Protein AF-A0A350DB63-F1 (afdb_monomer_lite)

Structure (mmCIF, N/CA/C/O backbone):
data_AF-A0A350DB63-F1
#
_entry.id   AF-A0A350DB63-F1
#
loop_
_atom_site.group_PDB
_atom_site.id
_atom_site.type_symbol
_atom_site.label_atom_id
_atom_site.label_alt_id
_atom_site.label_comp_id
_atom_site.label_asym_id
_atom_site.label_entity_id
_atom_site.label_seq_id
_atom_site.pdbx_PDB_ins_code
_atom_site.Cartn_x
_atom_site.Cartn_y
_atom_site.Cartn_z
_atom_site.occupancy
_atom_site.B_iso_or_equiv
_atom_site.auth_seq_id
_atom_site.auth_comp_id
_atom_site.auth_asym_id
_atom_site.auth_atom_id
_atom_site.pdbx_PDB_model_num
ATOM 1 N N . ARG A 1 1 ? 11.029 12.146 -9.394 1.00 52.62 1 ARG A N 1
ATOM 2 C CA . ARG A 1 1 ? 10.539 10.848 -9.921 1.00 52.62 1 ARG A CA 1
ATOM 3 C C . ARG A 1 1 ? 10.254 9.969 -8.715 1.00 52.62 1 ARG A C 1
ATOM 5 O O . ARG A 1 1 ? 11.184 9.768 -7.951 1.00 52.62 1 ARG A O 1
ATOM 12 N N . SER A 1 2 ? 9.018 9.499 -8.543 1.00 65.75 2 SER A N 1
ATOM 13 C CA . SER A 1 2 ? 8.597 8.727 -7.362 1.00 65.75 2 SER A CA 1
ATOM 14 C C . SER A 1 2 ? 7.831 7.480 -7.809 1.00 65.75 2 SER A C 1
ATOM 16 O O . SER A 1 2 ? 6.634 7.375 -7.588 1.00 65.75 2 SER A O 1
ATOM 18 N N . LEU A 1 3 ? 8.513 6.583 -8.528 1.00 83.88 3 LEU A N 1
ATOM 19 C CA . LEU A 1 3 ? 7.968 5.273 -8.931 1.00 83.88 3 LEU A CA 1
ATOM 20 C C . LEU A 1 3 ? 8.257 4.179 -7.887 1.00 83.88 3 LEU A C 1
ATOM 22 O O . LEU A 1 3 ? 8.023 3.009 -8.154 1.00 83.88 3 LEU A O 1
ATOM 26 N N . ASP A 1 4 ? 8.807 4.574 -6.736 1.00 89.38 4 ASP A N 1
ATOM 27 C CA . ASP A 1 4 ? 9.251 3.693 -5.649 1.00 89.38 4 ASP A CA 1
ATOM 28 C C . ASP A 1 4 ? 10.093 2.498 -6.122 1.00 89.38 4 ASP A C 1
ATOM 30 O O . ASP A 1 4 ? 9.972 1.382 -5.634 1.00 89.38 4 ASP A O 1
ATOM 34 N N . LEU A 1 5 ? 10.939 2.743 -7.127 1.00 90.25 5 LEU A N 1
ATOM 35 C CA . LEU A 1 5 ? 11.864 1.740 -7.633 1.00 90.25 5 LEU A CA 1
ATOM 36 C C . LEU A 1 5 ? 12.975 1.517 -6.617 1.00 90.25 5 LEU A C 1
ATOM 38 O O . LEU A 1 5 ? 13.584 2.464 -6.106 1.00 90.25 5 LEU A O 1
ATOM 42 N N . SER A 1 6 ? 13.294 0.253 -6.400 1.00 89.25 6 SER A N 1
ATOM 43 C CA . SER A 1 6 ? 14.424 -0.149 -5.589 1.00 89.25 6 SER A CA 1
ATOM 44 C C . SER A 1 6 ? 15.750 0.291 -6.228 1.00 89.25 6 SER A C 1
ATOM 46 O O . SER A 1 6 ? 15.881 0.493 -7.441 1.00 89.25 6 SER A O 1
ATOM 48 N N . LEU A 1 7 ? 16.795 0.424 -5.406 1.00 91.12 7 LEU A N 1
ATOM 49 C CA . LEU A 1 7 ? 18.133 0.765 -5.898 1.00 91.12 7 LEU A CA 1
ATOM 50 C C . LEU A 1 7 ? 18.657 -0.218 -6.976 1.00 91.12 7 LEU A C 1
ATOM 52 O O . LEU A 1 7 ? 19.277 0.255 -7.933 1.00 91.12 7 LEU A O 1
ATOM 56 N N . PRO A 1 8 ? 18.425 -1.546 -6.884 1.00 88.94 8 PRO A N 1
ATOM 57 C CA . PRO A 1 8 ? 18.724 -2.484 -7.968 1.00 88.94 8 PRO A CA 1
ATOM 58 C C . PRO A 1 8 ? 18.027 -2.157 -9.296 1.00 88.94 8 PRO A C 1
ATOM 60 O O . PRO A 1 8 ? 18.690 -2.139 -10.332 1.00 88.94 8 PRO A O 1
ATOM 63 N N . GLU A 1 9 ? 16.734 -1.835 -9.279 1.00 90.00 9 GLU A N 1
ATOM 64 C CA . GLU A 1 9 ? 15.962 -1.521 -10.492 1.00 90.00 9 GLU A CA 1
ATOM 65 C C . GLU A 1 9 ? 16.439 -0.221 -11.138 1.00 90.00 9 GLU A C 1
ATOM 67 O O . GLU A 1 9 ? 16.624 -0.149 -12.354 1.00 90.00 9 GLU A O 1
ATOM 72 N N . ILE A 1 10 ? 16.755 0.792 -10.324 1.00 91.38 10 ILE A N 1
ATOM 73 C CA . ILE A 1 10 ? 17.368 2.035 -10.808 1.00 91.38 10 ILE A CA 1
ATOM 74 C C . ILE A 1 10 ? 18.715 1.742 -11.486 1.00 91.38 10 ILE A C 1
ATOM 76 O O . ILE A 1 10 ? 18.991 2.271 -12.564 1.00 91.38 10 ILE A O 1
ATOM 80 N N . ARG A 1 11 ? 19.559 0.886 -10.892 1.00 90.06 11 ARG A N 1
ATOM 81 C CA . ARG A 1 11 ? 20.845 0.489 -11.495 1.00 90.06 11 ARG A CA 1
ATOM 82 C C . ARG A 1 11 ? 2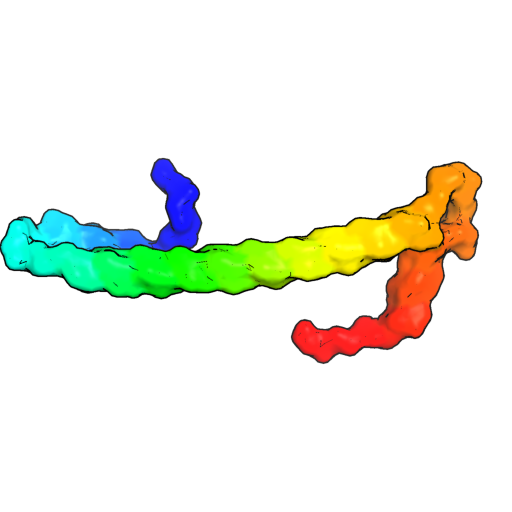0.647 -0.248 -12.819 1.00 90.06 11 ARG A C 1
ATOM 84 O O . ARG A 1 11 ? 21.376 0.034 -13.768 1.00 90.06 11 ARG A O 1
ATOM 91 N N . GLN A 1 12 ? 19.661 -1.139 -12.899 1.00 87.25 12 GLN A N 1
ATOM 92 C CA . GLN A 1 12 ? 19.329 -1.863 -14.126 1.00 87.25 12 GLN A CA 1
ATOM 93 C C . GLN A 1 12 ? 18.887 -0.907 -15.243 1.00 87.25 12 GLN A C 1
ATOM 95 O O . GLN A 1 12 ? 19.402 -0.992 -16.358 1.00 87.25 12 GLN A O 1
ATOM 100 N N . LEU A 1 13 ? 18.015 0.062 -14.942 1.00 89.56 13 LEU A N 1
ATOM 101 C CA . LEU A 1 13 ? 17.603 1.089 -15.908 1.00 89.56 13 LEU A CA 1
ATOM 102 C C . LEU A 1 13 ? 18.785 1.927 -16.401 1.00 89.56 13 LEU A C 1
ATOM 104 O O . LEU A 1 13 ? 18.903 2.189 -17.596 1.00 89.56 13 LEU A O 1
ATOM 108 N N . LEU A 1 14 ? 19.680 2.334 -15.496 1.00 89.88 14 LEU A N 1
ATOM 109 C CA . LEU A 1 14 ? 20.874 3.098 -15.861 1.00 89.88 14 LEU A CA 1
ATOM 110 C C . LEU A 1 14 ? 21.821 2.299 -16.767 1.00 89.88 14 LEU A C 1
ATOM 112 O O . LEU A 1 14 ? 22.435 2.889 -17.655 1.00 89.88 14 LEU A O 1
ATOM 116 N N . ALA A 1 15 ? 21.943 0.984 -16.561 1.00 87.69 15 ALA A N 1
ATOM 117 C CA . ALA A 1 15 ? 22.756 0.111 -17.404 1.00 87.69 15 ALA A CA 1
ATOM 118 C C . ALA A 1 15 ? 22.160 -0.043 -18.813 1.00 87.69 15 ALA A C 1
ATOM 120 O O . ALA A 1 15 ? 22.874 0.122 -19.802 1.00 87.69 15 ALA A O 1
ATOM 121 N N . LEU A 1 16 ? 20.848 -0.279 -18.910 1.00 84.50 16 LEU A N 1
ATOM 122 C CA . LEU A 1 16 ? 20.145 -0.414 -20.191 1.00 84.50 16 LEU A CA 1
ATOM 123 C C . LEU A 1 16 ? 20.159 0.897 -20.987 1.00 84.50 16 LEU A C 1
ATOM 125 O O . LEU A 1 16 ? 20.414 0.888 -22.187 1.00 84.50 16 LEU A O 1
ATOM 129 N N . ASN A 1 17 ? 20.021 2.041 -20.312 1.00 86.94 17 ASN A N 1
ATOM 130 C CA . ASN A 1 17 ? 20.091 3.361 -20.945 1.00 86.94 17 ASN A CA 1
ATOM 131 C C . ASN A 1 17 ? 21.461 3.673 -21.583 1.00 86.94 17 ASN A C 1
ATOM 133 O O . ASN A 1 17 ? 21.567 4.562 -22.423 1.00 86.94 17 ASN A O 1
ATOM 137 N N . ARG A 1 18 ? 22.527 2.959 -21.198 1.00 87.56 18 ARG A N 1
ATOM 138 C CA . ARG A 1 18 ? 23.858 3.086 -21.818 1.00 87.56 18 ARG A CA 1
ATOM 139 C C . ARG A 1 18 ? 24.015 2.242 -23.089 1.00 87.56 18 ARG A C 1
ATOM 141 O O . ARG A 1 18 ? 25.067 2.311 -23.714 1.00 87.56 18 ARG A O 1
ATOM 148 N N . SER A 1 19 ? 22.995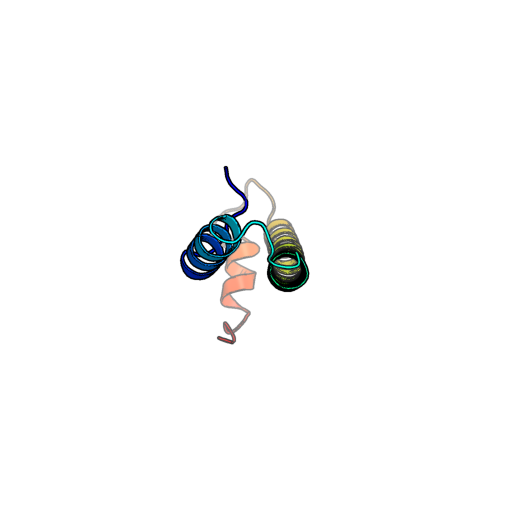 1.472 -23.474 1.00 83.38 19 SER A N 1
ATOM 149 C CA . SER A 1 19 ? 23.029 0.537 -24.604 1.00 83.38 19 SER A CA 1
ATOM 150 C C . SER A 1 19 ? 21.921 0.856 -25.619 1.00 83.38 19 SER A C 1
ATOM 152 O O . SER A 1 19 ? 20.877 0.211 -25.605 1.00 83.38 19 SER A O 1
ATOM 154 N N . PRO A 1 20 ? 22.120 1.824 -26.532 1.00 75.31 20 PRO A N 1
ATOM 155 C CA . PRO A 1 20 ? 21.073 2.283 -27.455 1.00 75.31 20 PRO A CA 1
ATOM 156 C C . PRO A 1 20 ? 20.606 1.238 -28.486 1.00 75.31 20 PRO A C 1
ATOM 158 O O . PRO A 1 20 ? 19.587 1.448 -29.132 1.00 75.31 20 PRO A O 1
ATOM 161 N N . GLY A 1 21 ? 21.329 0.122 -28.645 1.00 81.00 21 GLY A N 1
ATOM 162 C CA . GLY A 1 21 ? 20.920 -1.018 -29.477 1.00 81.00 21 GLY A CA 1
ATOM 163 C C . GLY A 1 21 ? 20.277 -2.175 -28.702 1.00 81.00 21 GLY A C 1
ATOM 164 O O . GLY A 1 21 ? 19.989 -3.210 -29.298 1.00 81.00 21 GLY A O 1
ATOM 165 N N . ALA A 1 22 ? 20.104 -2.047 -27.383 1.00 79.62 22 ALA A N 1
ATOM 166 C CA . ALA A 1 22 ? 19.460 -3.076 -26.577 1.00 79.62 22 ALA A CA 1
ATOM 167 C C . ALA A 1 22 ? 17.944 -3.072 -26.806 1.00 79.62 22 ALA A C 1
ATOM 169 O O . ALA A 1 22 ? 17.320 -2.015 -26.910 1.00 79.62 22 ALA A O 1
ATOM 170 N N . GLN A 1 23 ? 17.350 -4.263 -26.835 1.00 81.31 23 GLN A N 1
ATOM 171 C CA . GLN A 1 23 ? 15.898 -4.399 -26.866 1.00 81.31 23 GLN A CA 1
ATOM 172 C C . GLN A 1 23 ? 15.296 -3.974 -25.524 1.00 81.31 23 GLN A C 1
ATOM 174 O O . GLN A 1 23 ? 15.866 -4.224 -24.460 1.00 81.31 23 GLN A O 1
ATOM 179 N N . CYS A 1 24 ? 14.117 -3.352 -25.562 1.00 87.31 24 CYS A N 1
ATOM 180 C CA . CYS A 1 24 ? 13.432 -2.873 -24.360 1.00 87.31 24 CYS A CA 1
ATOM 181 C C . CYS A 1 24 ? 12.818 -3.996 -23.508 1.00 87.31 24 CYS A C 1
ATOM 183 O O . CYS A 1 24 ? 12.321 -3.722 -22.418 1.00 87.31 24 CYS A O 1
ATOM 185 N N . ASP A 1 25 ? 12.894 -5.252 -23.950 1.00 90.00 25 ASP A N 1
ATOM 186 C CA . ASP A 1 25 ? 12.283 -6.402 -23.278 1.00 90.00 25 ASP A CA 1
ATOM 187 C C . ASP A 1 25 ? 12.741 -6.567 -21.821 1.00 90.00 25 ASP A C 1
ATOM 189 O O . ASP A 1 25 ? 11.945 -6.943 -20.961 1.00 90.00 25 ASP A O 1
ATOM 193 N N . ASP A 1 26 ? 14.006 -6.260 -21.513 1.00 85.19 26 ASP A N 1
ATOM 194 C CA . ASP A 1 26 ? 14.520 -6.304 -20.138 1.00 85.19 26 ASP A CA 1
ATOM 195 C C . ASP A 1 26 ? 13.948 -5.192 -19.254 1.00 85.19 26 ASP A C 1
ATOM 197 O O . ASP A 1 26 ? 13.717 -5.414 -18.063 1.00 85.19 26 ASP A O 1
ATOM 201 N N . VAL A 1 27 ? 13.698 -4.010 -19.829 1.00 89.12 27 VAL A N 1
ATOM 202 C CA . VAL A 1 27 ? 13.016 -2.914 -19.129 1.00 89.12 27 VAL A CA 1
ATOM 203 C C . VAL A 1 27 ? 11.569 -3.309 -18.863 1.00 89.12 27 VAL A C 1
ATOM 205 O O . VAL A 1 27 ? 11.115 -3.179 -17.731 1.00 89.12 27 VAL A O 1
ATOM 208 N N . ASN A 1 28 ? 10.879 -3.839 -19.876 1.00 92.25 28 ASN A N 1
ATOM 209 C CA . ASN A 1 28 ? 9.477 -4.245 -19.777 1.00 92.25 28 ASN A CA 1
ATOM 210 C C . ASN A 1 28 ? 9.295 -5.318 -18.701 1.00 92.25 28 ASN A C 1
ATOM 212 O O . ASN A 1 28 ? 8.550 -5.102 -17.755 1.00 92.25 28 ASN A O 1
ATOM 216 N N . ARG A 1 29 ? 10.088 -6.399 -18.741 1.00 92.81 29 ARG A N 1
ATOM 217 C CA . ARG A 1 29 ? 10.040 -7.457 -17.716 1.00 92.81 29 ARG A CA 1
ATOM 218 C C . ARG A 1 29 ? 10.311 -6.951 -16.303 1.00 92.81 29 ARG A C 1
ATOM 220 O O . ARG A 1 29 ? 9.821 -7.532 -15.340 1.00 92.81 29 ARG A O 1
ATOM 227 N N . MET A 1 30 ? 11.168 -5.943 -16.152 1.00 91.62 30 MET A N 1
ATOM 228 C CA . MET A 1 30 ? 11.435 -5.352 -14.843 1.00 91.62 30 MET A CA 1
ATOM 229 C C . MET A 1 30 ? 10.243 -4.513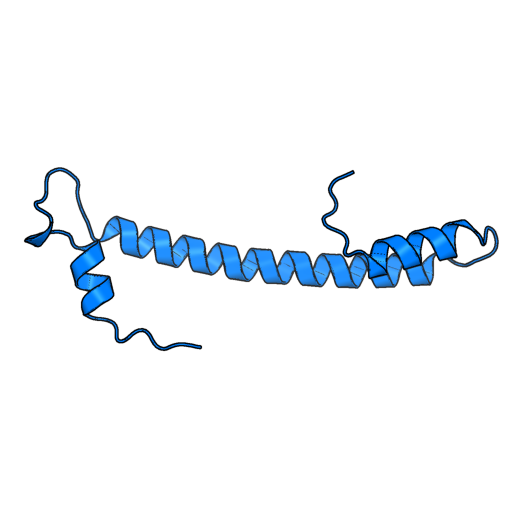 -14.369 1.00 91.62 30 MET A C 1
ATOM 231 O O . MET A 1 30 ? 9.822 -4.667 -13.226 1.00 91.62 30 MET A O 1
ATOM 235 N N . MET A 1 31 ? 9.651 -3.709 -15.256 1.00 93.44 31 MET A N 1
ATOM 236 C CA . MET A 1 31 ? 8.433 -2.953 -14.955 1.00 93.44 31 MET A CA 1
ATOM 237 C C . MET A 1 31 ? 7.256 -3.867 -14.613 1.00 93.44 31 MET A C 1
ATOM 239 O O . MET A 1 31 ? 6.586 -3.602 -13.622 1.00 93.44 31 MET A O 1
ATOM 243 N N . ASP A 1 32 ? 7.041 -4.950 -15.362 1.00 95.75 32 ASP A N 1
ATOM 244 C CA . ASP A 1 32 ? 5.956 -5.906 -15.109 1.00 95.75 32 ASP A CA 1
ATOM 245 C C . ASP A 1 32 ? 6.061 -6.493 -13.695 1.00 95.75 32 ASP A C 1
ATOM 247 O O . ASP A 1 32 ? 5.100 -6.463 -12.931 1.00 95.75 32 ASP A O 1
ATOM 251 N N . ARG A 1 33 ? 7.264 -6.923 -13.288 1.00 94.62 33 ARG A N 1
ATOM 252 C CA . ARG A 1 33 ? 7.503 -7.430 -11.926 1.00 94.62 33 ARG A CA 1
ATOM 253 C C . ARG A 1 33 ? 7.266 -6.373 -10.851 1.00 94.62 33 ARG A C 1
ATOM 255 O O . ARG A 1 33 ? 6.728 -6.695 -9.796 1.00 94.62 33 ARG A O 1
ATOM 262 N N . HIS A 1 34 ? 7.685 -5.129 -11.084 1.00 95.75 34 HIS A N 1
ATOM 263 C CA . HIS A 1 34 ? 7.451 -4.048 -10.123 1.00 95.75 34 HIS A CA 1
ATOM 264 C C . HIS A 1 34 ? 5.959 -3.729 -9.995 1.00 95.75 34 HIS A C 1
ATOM 266 O O . HIS A 1 34 ? 5.457 -3.530 -8.891 1.00 95.75 34 HIS A O 1
ATOM 272 N N . ILE A 1 35 ? 5.224 -3.743 -11.111 1.00 96.44 35 ILE A N 1
ATOM 273 C CA . ILE A 1 35 ? 3.766 -3.575 -11.122 1.00 96.44 35 ILE A CA 1
ATOM 274 C C . ILE A 1 35 ? 3.101 -4.685 -10.302 1.00 96.44 35 ILE A C 1
ATOM 276 O O . ILE A 1 35 ? 2.325 -4.368 -9.403 1.00 96.44 35 ILE A O 1
ATOM 280 N N . GLU A 1 36 ? 3.461 -5.952 -10.522 1.00 97.56 36 GLU A N 1
ATOM 281 C CA . GLU A 1 36 ? 2.937 -7.087 -9.745 1.00 97.56 36 GLU A CA 1
ATOM 282 C C . GLU A 1 36 ? 3.175 -6.915 -8.232 1.00 97.56 36 GLU A C 1
ATOM 284 O O . GLU A 1 36 ? 2.287 -7.172 -7.416 1.00 97.56 36 GLU A O 1
ATOM 289 N N . GLN A 1 37 ? 4.358 -6.432 -7.834 1.00 95.81 37 GLN A N 1
ATOM 290 C CA . GLN A 1 37 ? 4.676 -6.163 -6.427 1.00 95.81 37 GLN A CA 1
ATOM 291 C C . GLN A 1 37 ? 3.823 -5.032 -5.842 1.00 95.81 37 GLN A C 1
ATOM 293 O O . GLN A 1 37 ? 3.311 -5.148 -4.723 1.00 95.81 37 GLN A O 1
ATOM 298 N N . VAL A 1 38 ? 3.650 -3.941 -6.590 1.00 96.81 38 VAL A N 1
ATOM 299 C CA . VAL A 1 38 ? 2.798 -2.817 -6.182 1.00 96.81 38 VAL A CA 1
ATOM 300 C C . VAL A 1 38 ? 1.343 -3.270 -6.049 1.00 96.81 38 VAL A C 1
ATOM 302 O O . VAL A 1 38 ? 0.691 -2.943 -5.057 1.00 96.81 38 VAL A O 1
ATOM 305 N N . GLU A 1 39 ? 0.836 -4.061 -6.992 1.00 98.00 39 GLU A N 1
ATOM 306 C CA . GLU A 1 39 ? -0.522 -4.608 -6.953 1.00 98.00 39 GLU A CA 1
ATOM 307 C C . GLU A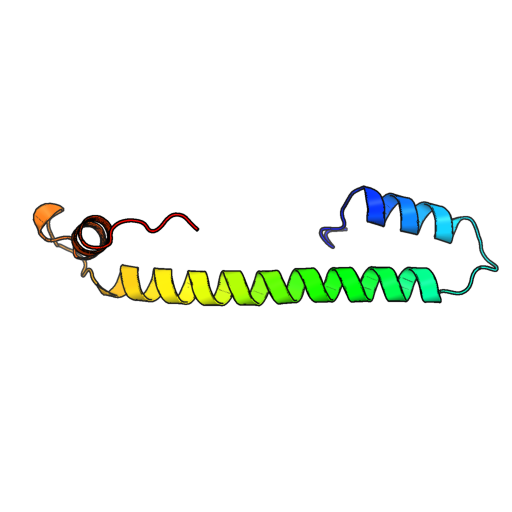 1 39 ? -0.740 -5.528 -5.747 1.00 98.00 39 GLU A C 1
ATOM 309 O O . GLU A 1 39 ? -1.730 -5.366 -5.026 1.00 98.00 39 GLU A O 1
ATOM 314 N N . ALA A 1 40 ? 0.205 -6.428 -5.458 1.00 97.69 40 ALA A N 1
ATOM 315 C CA . ALA A 1 40 ? 0.158 -7.270 -4.263 1.00 97.69 40 ALA A CA 1
ATOM 316 C C . ALA A 1 40 ? 0.104 -6.418 -2.985 1.00 97.69 40 ALA A C 1
ATOM 318 O O . ALA A 1 40 ? -0.736 -6.637 -2.106 1.00 97.69 40 ALA A O 1
ATOM 319 N N . ARG A 1 41 ? 0.933 -5.369 -2.909 1.00 97.12 41 ARG A N 1
ATOM 320 C CA . ARG A 1 41 ? 0.938 -4.458 -1.763 1.00 97.12 41 ARG A CA 1
ATOM 321 C C . ARG A 1 41 ? -0.373 -3.687 -1.621 1.00 97.12 41 ARG A C 1
ATOM 323 O O . ARG A 1 41 ? -0.853 -3.496 -0.503 1.00 97.12 41 ARG A O 1
ATOM 330 N N . ILE A 1 42 ? -0.977 -3.257 -2.728 1.00 98.06 42 ILE A N 1
ATOM 331 C CA . ILE A 1 42 ? -2.294 -2.608 -2.727 1.00 98.06 42 ILE A CA 1
ATOM 332 C C . ILE A 1 42 ? -3.355 -3.557 -2.170 1.00 98.06 42 ILE A C 1
ATOM 334 O O . ILE A 1 42 ? -4.165 -3.136 -1.341 1.00 98.06 42 ILE A O 1
ATOM 338 N N . GLN A 1 43 ? -3.352 -4.828 -2.574 1.00 98.44 43 GLN A N 1
ATOM 339 C CA . GLN A 1 43 ? -4.307 -5.820 -2.073 1.00 98.44 43 GLN A CA 1
ATOM 340 C C . GLN A 1 43 ? -4.159 -6.033 -0.560 1.00 98.44 43 GLN A C 1
ATOM 342 O O . GLN A 1 43 ? -5.150 -5.970 0.175 1.00 98.44 43 GLN A O 1
ATOM 347 N N . GLU A 1 44 ? -2.928 -6.200 -0.069 1.00 98.06 44 GLU A N 1
ATOM 348 C CA . GLU A 1 44 ? -2.639 -6.317 1.366 1.00 98.06 44 GLU A CA 1
ATOM 349 C C . GLU A 1 44 ? -3.116 -5.093 2.153 1.00 98.06 44 GLU A C 1
ATOM 351 O O . GLU A 1 44 ? -3.801 -5.222 3.172 1.00 98.06 44 GLU A O 1
ATOM 356 N N . LEU A 1 45 ? -2.780 -3.892 1.675 1.00 98.56 45 LEU A N 1
ATOM 357 C CA . LEU A 1 45 ? -3.149 -2.643 2.336 1.00 98.56 45 LEU A CA 1
ATOM 358 C C . LEU A 1 45 ? -4.656 -2.400 2.296 1.00 98.56 45 LEU A C 1
ATOM 360 O O . LEU A 1 45 ? -5.211 -1.859 3.254 1.00 98.56 45 LEU A O 1
ATOM 364 N N . THR A 1 46 ? -5.333 -2.828 1.232 1.00 98.56 46 THR A N 1
ATOM 365 C CA . THR A 1 46 ? -6.793 -2.752 1.126 1.00 98.56 46 THR A CA 1
ATOM 366 C C . THR A 1 46 ? -7.444 -3.625 2.193 1.00 98.56 46 THR A C 1
ATOM 368 O O . THR A 1 46 ? -8.263 -3.127 2.969 1.00 98.56 46 THR A O 1
ATOM 371 N N . LYS A 1 47 ? -7.002 -4.882 2.320 1.00 98.06 47 LYS A N 1
ATOM 372 C CA . LYS A 1 47 ? -7.470 -5.809 3.359 1.00 98.06 47 LYS A CA 1
ATOM 373 C C . LYS A 1 47 ? -7.195 -5.276 4.768 1.00 98.06 47 LYS A C 1
ATOM 375 O O . LYS A 1 47 ? -8.079 -5.296 5.625 1.00 98.06 47 LYS A O 1
ATOM 380 N N . LEU A 1 48 ? -5.994 -4.749 5.009 1.00 98.00 48 LEU A N 1
ATOM 381 C CA . LEU A 1 48 ? -5.645 -4.129 6.288 1.00 98.00 48 LEU A CA 1
ATOM 382 C C . LEU A 1 48 ? -6.557 -2.932 6.595 1.00 98.00 48 LEU A C 1
ATOM 384 O O . LEU A 1 48 ? -7.080 -2.810 7.701 1.00 98.00 48 LEU A O 1
ATOM 388 N N . ASN A 1 49 ? -6.797 -2.057 5.619 1.00 98.50 49 ASN A N 1
ATOM 389 C CA . ASN A 1 49 ? -7.685 -0.908 5.780 1.00 98.50 49 ASN A CA 1
ATOM 390 C C . ASN A 1 49 ? -9.128 -1.337 6.097 1.00 98.50 49 ASN A C 1
ATOM 392 O O . ASN A 1 49 ? -9.777 -0.721 6.944 1.00 98.50 49 ASN A O 1
ATOM 396 N N . GLU A 1 50 ? -9.634 -2.408 5.486 1.00 98.19 50 GLU A N 1
ATOM 397 C CA . GLU A 1 50 ? -10.942 -2.974 5.831 1.00 98.19 50 GLU A CA 1
ATOM 398 C C . GLU A 1 50 ? -10.993 -3.460 7.282 1.00 98.19 50 GLU A C 1
ATOM 400 O O . GLU A 1 50 ? -11.928 -3.117 8.015 1.00 98.19 50 GLU A O 1
ATOM 405 N N . GLN A 1 51 ? -9.966 -4.189 7.728 1.00 96.69 51 GLN A N 1
ATOM 406 C CA . GLN A 1 51 ? -9.836 -4.648 9.113 1.00 96.69 51 GLN A CA 1
ATOM 407 C C . GLN A 1 51 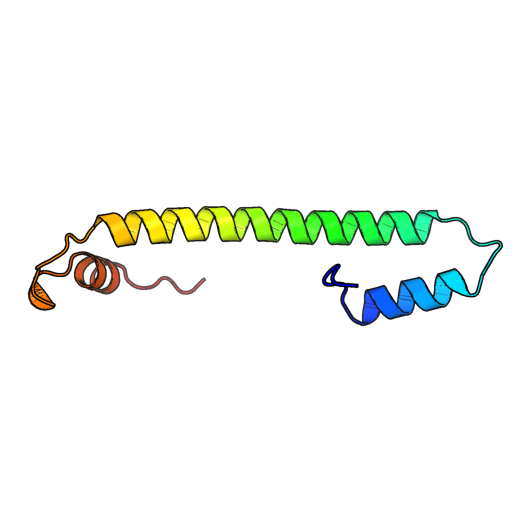? -9.783 -3.479 10.101 1.00 96.69 51 GLN A C 1
ATOM 409 O O . GLN A 1 51 ? -10.524 -3.465 11.086 1.00 96.69 51 GLN A O 1
ATOM 414 N N . LEU A 1 52 ? -8.988 -2.449 9.809 1.00 97.06 52 LEU A N 1
ATOM 415 C CA . LEU A 1 52 ? -8.899 -1.240 10.628 1.00 97.06 52 LEU A CA 1
ATOM 416 C C . LEU A 1 52 ? -10.235 -0.491 10.689 1.00 97.06 52 LEU A C 1
ATOM 418 O O . LEU A 1 52 ? -10.631 -0.005 11.750 1.00 97.06 52 LEU A O 1
ATOM 422 N N . ARG A 1 53 ? -10.978 -0.431 9.578 1.00 97.81 53 ARG A N 1
ATOM 423 C CA . ARG A 1 53 ? -12.320 0.168 9.542 1.00 97.81 53 ARG A CA 1
ATOM 424 C C . ARG A 1 53 ? -13.325 -0.634 10.361 1.00 97.81 53 ARG A C 1
ATOM 426 O O . ARG A 1 53 ? -14.126 -0.028 11.072 1.00 97.81 53 ARG A O 1
ATOM 433 N N . MET A 1 54 ? -13.291 -1.965 10.292 1.00 95.94 54 MET A N 1
ATOM 434 C CA . MET A 1 54 ? -14.114 -2.834 11.144 1.00 95.94 54 MET A CA 1
ATOM 435 C C . MET A 1 54 ? -13.804 -2.610 12.622 1.00 95.94 54 MET A C 1
ATOM 437 O O . MET A 1 54 ? -14.720 -2.367 13.408 1.00 95.94 54 MET A O 1
ATOM 441 N N . LEU A 1 55 ? -12.520 -2.593 12.980 1.00 95.88 55 LEU A N 1
ATOM 442 C CA . LEU A 1 55 ? -12.078 -2.325 14.342 1.00 95.88 55 LEU A CA 1
ATOM 443 C C . LEU A 1 55 ? -12.539 -0.941 14.810 1.00 95.88 55 LEU A C 1
ATOM 445 O O . LEU A 1 55 ? -13.132 -0.822 15.876 1.00 95.88 55 LEU A O 1
ATOM 449 N N . ARG A 1 56 ? -12.363 0.108 13.998 1.00 95.94 56 ARG A N 1
ATOM 450 C CA . ARG A 1 56 ? -12.820 1.466 14.329 1.00 95.94 56 ARG A CA 1
ATOM 451 C C . ARG A 1 56 ? -14.331 1.538 14.557 1.00 95.94 56 ARG A C 1
ATOM 453 O O . ARG A 1 56 ? -14.760 2.300 15.425 1.00 95.94 56 ARG A O 1
ATOM 460 N N . ARG A 1 57 ? -15.135 0.778 13.804 1.00 95.69 57 ARG A N 1
ATOM 461 C CA . ARG A 1 57 ? -16.601 0.725 13.965 1.00 95.69 57 ARG A CA 1
ATOM 462 C C . ARG A 1 57 ? -17.047 0.060 15.267 1.00 95.69 57 ARG A C 1
ATOM 464 O O . ARG A 1 57 ? -18.181 0.280 15.677 1.00 95.69 57 ARG A O 1
ATOM 471 N N . SER A 1 58 ? -16.178 -0.690 15.945 1.00 95.00 58 SER A N 1
ATOM 472 C CA . SER A 1 58 ? -16.522 -1.331 17.220 1.00 95.00 58 SER A CA 1
ATOM 473 C C . SER A 1 58 ? -16.654 -0.343 18.389 1.00 95.00 58 SER A C 1
ATOM 475 O O . SER A 1 58 ? -17.129 -0.724 19.458 1.00 95.00 58 SER A O 1
ATOM 477 N N . CYS A 1 59 ? -16.262 0.925 18.205 1.00 96.69 59 CYS A N 1
ATOM 478 C CA . CYS A 1 59 ? -16.303 1.954 19.241 1.00 96.69 59 CYS A CA 1
ATOM 479 C C . CYS A 1 59 ? -17.031 3.231 18.782 1.00 96.69 59 CYS A C 1
ATOM 481 O O . CYS A 1 59 ? -16.782 3.764 17.698 1.00 96.69 59 CYS A O 1
ATOM 483 N N . SER A 1 60 ? -17.906 3.761 19.641 1.00 92.25 60 SER A N 1
ATOM 484 C CA . SER A 1 60 ? -18.571 5.056 19.459 1.00 92.25 60 SER A CA 1
ATOM 485 C C . SER A 1 60 ? -17.828 6.170 20.202 1.00 92.25 60 SER A C 1
ATOM 487 O O . SER A 1 60 ? -17.124 5.923 21.178 1.00 92.25 60 SER A O 1
ATOM 489 N N . ASN A 1 61 ? -18.035 7.420 19.791 1.00 89.81 61 ASN A N 1
ATOM 490 C CA . ASN A 1 61 ? -17.483 8.575 20.505 1.00 89.81 61 ASN A CA 1
ATOM 491 C C . ASN A 1 61 ? -18.142 8.727 21.898 1.00 89.81 61 ASN A C 1
ATOM 493 O O . ASN A 1 61 ? -19.215 8.172 22.139 1.00 89.81 61 ASN A O 1
ATOM 497 N N . ARG A 1 62 ? -17.520 9.510 22.797 1.00 88.56 62 ARG A N 1
ATOM 498 C CA . ARG A 1 62 ? -18.005 9.802 24.170 1.00 88.56 62 ARG A CA 1
ATOM 499 C C . ARG A 1 62 ? -18.132 8.575 25.095 1.00 88.56 62 ARG A C 1
ATOM 501 O O . ARG A 1 62 ? -18.958 8.564 26.001 1.00 88.56 62 ARG A O 1
ATOM 508 N N . ARG A 1 63 ? -17.316 7.546 24.868 1.00 89.50 63 ARG A N 1
ATOM 509 C CA . ARG A 1 63 ? -17.154 6.387 25.761 1.00 89.50 63 ARG A CA 1
ATOM 510 C C . ARG A 1 63 ? -15.918 6.571 26.638 1.00 89.50 63 ARG A C 1
ATOM 512 O O . ARG A 1 63 ? -14.961 7.217 26.212 1.00 89.50 63 ARG A O 1
ATOM 519 N N . THR A 1 64 ? -15.925 5.994 27.837 1.00 95.00 64 THR A N 1
ATOM 520 C CA . THR A 1 64 ? -14.696 5.863 28.635 1.00 95.00 64 THR A CA 1
ATOM 521 C C . THR A 1 64 ? -13.757 4.844 27.983 1.00 95.00 64 THR A C 1
ATOM 523 O O . THR A 1 64 ? -14.179 4.033 27.155 1.00 95.00 64 THR A O 1
ATOM 526 N N . VAL A 1 65 ? -12.478 4.859 28.362 1.00 92.06 65 VAL A N 1
ATOM 527 C CA . VAL A 1 65 ? -11.489 3.868 27.898 1.00 92.06 65 VAL A CA 1
ATOM 528 C C . VAL A 1 65 ? -11.927 2.442 28.248 1.00 92.06 65 VAL A C 1
ATOM 530 O O . VAL A 1 65 ? -11.813 1.549 27.415 1.00 92.06 65 VAL A O 1
ATOM 533 N N . GLU A 1 66 ? -12.515 2.248 29.428 1.00 93.12 66 GLU A N 1
ATOM 534 C CA . GLU A 1 66 ? -13.092 0.971 29.870 1.00 93.12 66 GLU A CA 1
ATOM 535 C C . GLU A 1 66 ? -14.207 0.469 28.933 1.00 93.12 66 GLU A C 1
ATOM 537 O O . GLU A 1 66 ? -14.322 -0.721 28.653 1.00 93.12 66 GLU A O 1
ATOM 542 N N . GLN A 1 67 ? -14.997 1.386 28.371 1.00 94.31 67 GLN A N 1
ATOM 543 C CA . GLN A 1 67 ? -16.065 1.082 27.417 1.00 94.31 67 GLN A CA 1
ATOM 544 C C . GLN A 1 67 ? -15.580 1.040 25.956 1.00 94.31 67 GLN A C 1
ATOM 546 O O . GLN A 1 67 ? -16.391 0.865 25.038 1.00 94.31 67 GLN A O 1
ATOM 551 N N . CYS A 1 68 ? -14.280 1.223 25.703 1.00 95.69 68 CYS A N 1
ATOM 552 C CA . CYS A 1 68 ? -13.736 1.311 24.356 1.00 95.69 68 CYS A CA 1
ATOM 553 C C . CYS A 1 68 ? -13.784 -0.051 23.657 1.00 95.69 68 CYS A C 1
ATOM 555 O O . CYS A 1 68 ? -13.011 -0.964 23.952 1.00 95.69 68 CYS A O 1
ATOM 557 N N . GLY A 1 69 ? -14.666 -0.172 22.664 1.00 94.50 69 GLY A N 1
ATOM 558 C CA . GLY A 1 69 ? -14.794 -1.398 21.881 1.00 94.50 69 GLY A CA 1
ATOM 559 C C . GLY A 1 69 ? -13.516 -1.790 21.143 1.00 94.50 69 GLY A C 1
ATOM 560 O O . GLY A 1 69 ? -13.248 -2.979 21.020 1.00 94.50 69 GLY A O 1
ATOM 561 N N . ILE A 1 70 ? -12.688 -0.827 20.726 1.00 95.62 70 ILE A N 1
ATOM 562 C CA . ILE A 1 70 ? -11.415 -1.104 20.044 1.00 95.62 70 ILE A CA 1
ATOM 563 C C . ILE A 1 70 ? -10.467 -1.861 20.978 1.00 95.62 70 ILE A C 1
ATOM 565 O O . ILE A 1 70 ? -10.000 -2.939 20.624 1.00 95.62 70 ILE A O 1
ATOM 569 N N . LEU A 1 71 ? -10.233 -1.329 22.182 1.00 94.50 71 LEU A N 1
ATOM 570 C CA . LEU A 1 71 ? -9.335 -1.947 23.161 1.00 94.50 71 LEU A CA 1
ATOM 571 C C . LEU A 1 71 ? -9.844 -3.318 23.605 1.00 94.50 71 LEU A C 1
ATOM 573 O O . LEU A 1 71 ? -9.057 -4.253 23.677 1.00 94.50 71 LEU A O 1
ATOM 577 N N . ARG A 1 72 ? -11.162 -3.459 23.803 1.00 93.44 72 ARG A N 1
ATOM 578 C CA . ARG A 1 72 ? -11.781 -4.753 24.121 1.00 93.44 72 ARG A CA 1
ATOM 579 C C . ARG A 1 72 ? -11.579 -5.796 23.015 1.00 93.44 72 ARG A C 1
ATOM 581 O O . ARG A 1 72 ? -11.393 -6.965 23.317 1.00 93.44 72 ARG A O 1
ATOM 588 N N . ASN A 1 73 ? -11.647 -5.401 21.741 1.00 90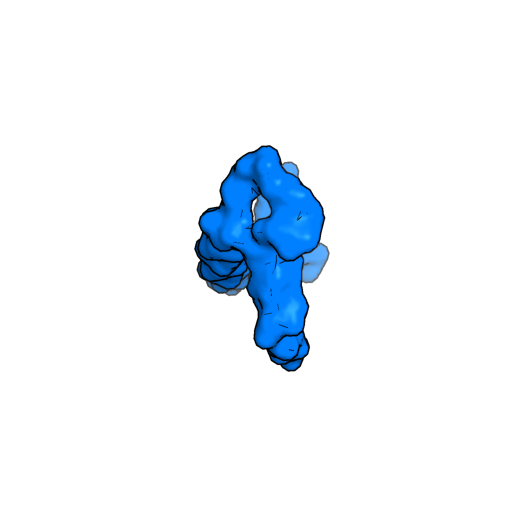.81 73 ASN A N 1
ATOM 589 C CA . ASN A 1 73 ? -11.411 -6.328 20.629 1.00 90.81 73 ASN A CA 1
ATOM 590 C C . ASN A 1 73 ? -9.934 -6.740 20.556 1.00 90.81 73 ASN A C 1
ATOM 592 O O . ASN A 1 73 ? -9.651 -7.923 20.415 1.00 90.81 73 ASN A O 1
ATOM 596 N N . LEU A 1 74 ? -9.008 -5.787 20.713 1.00 92.06 74 LEU A N 1
ATOM 597 C CA . LEU A 1 74 ? -7.566 -6.056 20.676 1.00 92.06 74 LEU A CA 1
ATOM 598 C C . LEU A 1 74 ? -7.087 -6.943 21.833 1.00 92.06 74 LEU A C 1
ATOM 600 O O . LEU A 1 74 ? -6.160 -7.721 21.641 1.00 92.06 74 LEU A O 1
ATOM 604 N N . SER A 1 75 ? -7.710 -6.852 23.011 1.00 87.50 75 SER A N 1
ATOM 605 C CA . SER A 1 75 ? -7.399 -7.731 24.145 1.00 87.50 75 SER A CA 1
ATOM 606 C C . SER A 1 75 ? -8.048 -9.117 24.049 1.00 87.50 75 SER A C 1
ATOM 608 O O . SER A 1 75 ? -7.575 -10.046 24.699 1.00 87.50 75 SER A O 1
ATOM 610 N N . ALA A 1 76 ? -9.119 -9.268 23.260 1.00 76.31 76 ALA A N 1
ATOM 611 C CA . ALA A 1 76 ? -9.844 -10.530 23.090 1.00 76.31 76 ALA A CA 1
ATOM 612 C C . ALA A 1 76 ? -9.257 -11.430 21.991 1.00 76.31 76 ALA A C 1
ATOM 614 O O . ALA A 1 76 ? -9.407 -12.649 22.050 1.00 76.31 76 ALA A O 1
ATOM 615 N N . THR A 1 77 ? -8.591 -10.857 20.988 1.00 62.34 77 THR A N 1
ATOM 616 C CA . THR A 1 77 ? -7.840 -11.632 19.996 1.00 62.34 77 THR A CA 1
ATOM 617 C C . THR A 1 77 ? -6.428 -11.903 20.514 1.00 62.34 77 THR A C 1
ATOM 619 O O . THR A 1 77 ? -5.664 -10.943 20.634 1.00 62.34 77 THR A O 1
ATOM 622 N N . PRO A 1 78 ? -6.019 -13.162 20.775 1.00 56.44 78 PRO A N 1
ATOM 623 C CA . PRO A 1 78 ? -4.600 -13.465 20.876 1.00 56.44 78 PRO A CA 1
ATOM 624 C C . PRO A 1 78 ? -3.985 -13.081 19.532 1.00 56.44 78 PRO A C 1
ATOM 626 O O . PRO A 1 78 ? -4.353 -13.639 18.496 1.00 56.44 78 PRO A O 1
ATOM 629 N N . VAL A 1 79 ? -3.125 -12.061 19.543 1.00 54.03 79 VAL A N 1
ATOM 630 C CA . VAL A 1 79 ? -2.372 -11.613 18.371 1.00 54.03 79 VAL A CA 1
ATOM 631 C C . VAL A 1 79 ? -1.638 -12.834 17.834 1.00 54.03 79 VAL A C 1
ATOM 633 O O . VAL A 1 79 ? -0.634 -13.270 18.388 1.00 54.03 79 VAL A O 1
ATOM 636 N N . SER A 1 80 ? -2.198 -13.434 16.790 1.00 51.88 80 SER A N 1
ATOM 637 C CA . SER A 1 80 ? -1.547 -14.499 16.051 1.00 51.88 80 SER A CA 1
ATOM 638 C C . SER A 1 80 ? -0.527 -13.792 15.181 1.00 51.88 80 SER A C 1
ATOM 640 O O . SER A 1 80 ? -0.867 -13.230 14.144 1.00 51.88 80 SER A O 1
ATOM 642 N N . SER A 1 81 ? 0.696 -13.708 15.696 1.00 46.22 81 SER A N 1
ATOM 643 C CA . SER A 1 81 ? 1.872 -13.297 14.947 1.00 46.22 81 SER A CA 1
ATOM 644 C C . SER A 1 81 ? 2.023 -14.230 13.746 1.00 46.22 81 SER A C 1
ATOM 646 O O . SER A 1 81 ? 2.235 -15.429 13.920 1.00 46.22 81 SER A O 1
ATOM 648 N N . GLY A 1 82 ? 1.871 -13.678 12.549 1.00 35.41 82 GLY A N 1
ATOM 649 C CA . GLY A 1 82 ? 2.147 -14.313 11.267 1.00 35.41 82 GLY A CA 1
ATOM 650 C C . GLY A 1 82 ? 2.595 -13.237 10.304 1.00 35.41 82 GLY A C 1
ATOM 651 O O . GLY A 1 82 ? 1.833 -12.253 10.175 1.00 35.41 82 GLY A O 1
#

Foldseek 3Di:
DPLVDDPVLVVVVVVVVVPPPDDCVVVVVSVVVSVVVVVVVVVVVVVVVVVVVVLVVLADPPDDPVSGRNVVVVVVDPPPDD

Secondary structure (DSSP, 8-state):
--S---HHHHHHHHHHTT-TTS-THHHHHHHHHHHHHHHHHHHHHHHHHHHHHHHHHT--TT--STT-HHHHHHHHS-----

pLDDT: mean 88.25, std 12.95, range [35.41, 98.56]

Sequence (82 aa):
RSLDLSLPEIRQLLALNRSPGAQCDDVNRMMDRHIEQVEARIQELTKLNEQLRMLRRSCSNRRTVEQCGILRNLSATPVSSG

Radius of gyration: 22.13 Å; chains: 1; bounding box: 42×25×59 Å